Protein AF-A0A3C0HR29-F1 (afdb_monomer)

Secondary structure (DSSP, 8-state):
-EEEEETGGGGSHHHHTTHHHHHHTT-TT-EEEEE--SEETTEESSTTS-HHHHHHHHHHHTT---------GGGHHHHHH-TT-TTGGG-

Structure (mmCIF, N/CA/C/O backbone):
data_AF-A0A3C0HR29-F1
#
_entry.id   AF-A0A3C0HR29-F1
#
loop_
_atom_site.group_PDB
_atom_site.id
_atom_site.type_symbol
_atom_site.label_atom_id
_atom_site.label_alt_id
_atom_site.label_comp_id
_atom_site.label_asym_id
_atom_site.label_entity_id
_atom_site.label_seq_id
_atom_site.pdbx_PDB_ins_code
_atom_site.Cartn_x
_atom_site.Cartn_y
_atom_site.Cartn_z
_atom_site.occupancy
_atom_site.B_iso_or_equiv
_atom_site.auth_seq_id
_atom_site.auth_comp_id
_atom_site.auth_asym_id
_atom_site.auth_atom_id
_atom_site.pdbx_PDB_model_num
ATOM 1 N N . ILE A 1 1 ? -0.612 -15.956 -11.236 1.00 97.12 1 ILE A N 1
ATOM 2 C CA . ILE A 1 1 ? 0.742 -15.702 -10.695 1.00 97.12 1 ILE A CA 1
ATOM 3 C C . ILE A 1 1 ? 0.588 -14.749 -9.524 1.00 97.12 1 ILE A C 1
ATOM 5 O O . ILE A 1 1 ? -0.199 -13.814 -9.632 1.00 97.12 1 ILE A O 1
ATOM 9 N N . TRP A 1 2 ? 1.271 -15.027 -8.417 1.00 97.88 2 TRP A N 1
ATOM 10 C CA . TRP A 1 2 ? 1.219 -14.225 -7.196 1.00 97.88 2 TRP A CA 1
ATOM 11 C C . TRP A 1 2 ? 2.634 -13.803 -6.816 1.00 97.88 2 TRP A C 1
ATOM 13 O O . TRP A 1 2 ? 3.519 -14.655 -6.780 1.00 97.88 2 TRP A O 1
ATOM 23 N N . SER A 1 3 ? 2.822 -12.513 -6.548 1.00 97.75 3 SER A N 1
ATOM 24 C CA . SER A 1 3 ? 4.052 -11.956 -5.985 1.00 97.75 3 SER A CA 1
ATOM 25 C C . SER A 1 3 ? 3.738 -11.375 -4.614 1.00 97.75 3 SER A C 1
ATOM 27 O O . SER A 1 3 ? 2.810 -10.574 -4.491 1.00 97.75 3 SER A O 1
ATOM 29 N N . PHE A 1 4 ? 4.477 -11.799 -3.593 1.00 98.25 4 PHE A N 1
ATOM 30 C CA . PHE A 1 4 ? 4.334 -11.320 -2.220 1.00 98.25 4 PHE A CA 1
ATOM 31 C C . PHE A 1 4 ? 5.561 -10.487 -1.881 1.00 98.25 4 PHE A C 1
ATOM 33 O O . PHE A 1 4 ? 6.669 -11.006 -1.975 1.00 98.25 4 PHE A O 1
ATOM 40 N N . LEU A 1 5 ? 5.353 -9.224 -1.518 1.00 98.06 5 LEU A N 1
ATOM 41 C CA . LEU A 1 5 ? 6.428 -8.256 -1.306 1.00 98.06 5 LEU A CA 1
ATOM 42 C C . LEU A 1 5 ? 6.234 -7.493 0.004 1.00 98.06 5 LEU A C 1
ATOM 44 O O . LEU A 1 5 ? 5.113 -7.383 0.514 1.00 98.06 5 LEU A O 1
ATOM 48 N N . GLY A 1 6 ? 7.318 -6.926 0.524 1.00 98.19 6 GLY A N 1
ATOM 49 C CA . GLY A 1 6 ? 7.256 -5.875 1.544 1.00 98.19 6 GLY A CA 1
ATOM 50 C C . GLY A 1 6 ? 7.119 -4.484 0.918 1.00 98.19 6 GLY A C 1
ATOM 51 O O . GLY A 1 6 ? 7.580 -4.246 -0.196 1.00 98.19 6 GLY A O 1
ATOM 52 N N . ASP A 1 7 ? 6.538 -3.527 1.638 1.00 97.81 7 ASP A N 1
ATOM 53 C CA . ASP A 1 7 ? 6.562 -2.117 1.224 1.00 97.81 7 ASP A CA 1
ATOM 54 C C . ASP A 1 7 ? 7.988 -1.538 1.197 1.00 97.81 7 ASP A C 1
ATOM 56 O O . ASP A 1 7 ? 8.310 -0.763 0.301 1.00 97.81 7 ASP A O 1
ATOM 60 N N . GLY A 1 8 ? 8.870 -1.969 2.103 1.00 97.12 8 GLY A N 1
ATOM 61 C CA . GLY A 1 8 ? 10.295 -1.617 2.067 1.00 97.12 8 GLY A CA 1
ATOM 62 C C . GLY A 1 8 ? 11.060 -2.172 0.855 1.00 97.12 8 GLY A C 1
ATOM 63 O O . GLY A 1 8 ? 12.002 -1.538 0.396 1.00 97.12 8 GLY A O 1
ATOM 64 N N . GLU A 1 9 ? 10.645 -3.317 0.302 1.00 96.56 9 GLU A N 1
ATOM 65 C CA . GLU A 1 9 ? 11.232 -3.912 -0.917 1.00 96.56 9 GLU A CA 1
ATOM 66 C C . GLU A 1 9 ? 10.861 -3.117 -2.182 1.00 96.56 9 GLU A C 1
ATOM 68 O O . GLU A 1 9 ? 11.542 -3.186 -3.204 1.00 96.56 9 GLU A O 1
ATOM 73 N N . CYS A 1 10 ? 9.798 -2.308 -2.115 1.00 96.25 10 CYS A N 1
ATOM 74 C CA . CYS A 1 10 ? 9.364 -1.461 -3.225 1.00 96.25 10 CYS A CA 1
ATOM 75 C C . CYS A 1 10 ? 10.278 -0.246 -3.467 1.00 96.25 10 CYS A C 1
ATOM 77 O O . CYS A 1 10 ? 10.079 0.449 -4.461 1.00 96.25 10 CYS A O 1
ATOM 79 N N . ASP A 1 11 ? 11.270 0.000 -2.603 1.00 93.69 11 ASP A N 1
ATOM 80 C CA . ASP A 1 11 ? 12.325 0.993 -2.849 1.00 93.69 11 ASP A CA 1
ATOM 81 C C . ASP A 1 11 ? 13.373 0.496 -3.869 1.00 93.69 11 ASP A C 1
ATOM 83 O O . ASP A 1 11 ? 14.095 1.315 -4.442 1.00 93.69 11 ASP A O 1
ATOM 87 N N . GLU A 1 12 ? 13.453 -0.817 -4.130 1.00 96.06 12 GLU A N 1
ATOM 88 C CA . GLU A 1 12 ? 14.398 -1.375 -5.104 1.00 96.06 12 GLU A CA 1
ATOM 89 C C . GLU A 1 12 ? 13.942 -1.095 -6.552 1.00 96.06 12 GLU A C 1
ATOM 91 O O . GLU A 1 12 ? 12.770 -1.324 -6.893 1.00 96.06 12 GLU A O 1
ATOM 96 N N . PRO A 1 13 ? 14.840 -0.631 -7.447 1.00 94.69 13 PRO A N 1
ATOM 97 C CA . PRO A 1 13 ? 14.501 -0.318 -8.837 1.00 94.69 13 PRO A CA 1
ATOM 98 C C . PRO A 1 13 ? 13.851 -1.481 -9.596 1.00 94.69 13 PRO A C 1
ATOM 100 O O . PRO A 1 13 ? 12.971 -1.269 -10.435 1.00 94.69 13 PRO A O 1
ATOM 103 N N . GLU A 1 14 ? 14.270 -2.709 -9.308 1.00 96.88 14 GLU A N 1
ATOM 104 C CA . GLU A 1 14 ? 13.786 -3.935 -9.937 1.00 96.88 14 GLU A CA 1
ATOM 105 C C . GLU A 1 14 ? 12.322 -4.213 -9.595 1.00 96.88 14 GLU A C 1
ATOM 107 O O . GLU A 1 14 ? 11.590 -4.745 -10.433 1.00 96.88 14 GLU A O 1
ATOM 112 N N . THR A 1 15 ? 11.878 -3.816 -8.400 1.00 95.69 15 THR A N 1
ATOM 113 C CA . THR A 1 15 ? 10.511 -4.050 -7.936 1.00 95.69 15 THR A CA 1
ATOM 114 C C . THR A 1 15 ? 9.518 -3.253 -8.777 1.00 95.69 15 THR A C 1
ATOM 116 O O . THR A 1 15 ? 8.555 -3.802 -9.306 1.00 95.69 15 THR A O 1
ATOM 119 N N . LEU A 1 16 ? 9.747 -1.955 -8.976 1.00 95.69 16 LEU A N 1
ATOM 120 C CA . LEU A 1 16 ? 8.774 -1.098 -9.666 1.00 95.69 16 LEU A CA 1
ATOM 121 C C . LEU A 1 16 ? 9.108 -0.853 -11.145 1.00 95.69 16 LEU A C 1
ATOM 123 O O . LEU A 1 16 ? 8.230 -0.462 -11.914 1.00 95.69 16 LEU A O 1
ATOM 127 N N . GLY A 1 17 ? 10.338 -1.121 -11.590 1.00 93.38 17 GLY A N 1
ATOM 128 C CA . GLY A 1 17 ? 10.832 -0.719 -12.912 1.00 93.38 17 GLY A CA 1
ATOM 129 C C . GLY A 1 17 ? 10.058 -1.285 -14.110 1.00 93.38 17 GLY A C 1
ATOM 130 O O . GLY A 1 17 ? 10.028 -0.665 -15.174 1.00 93.38 17 GLY A O 1
ATOM 131 N N . ALA A 1 18 ? 9.393 -2.433 -13.953 1.00 94.88 18 ALA A N 1
ATOM 132 C CA . ALA A 1 18 ? 8.684 -3.113 -15.040 1.00 94.88 18 ALA A CA 1
ATOM 133 C C . ALA A 1 18 ? 7.150 -3.117 -14.907 1.00 94.88 18 ALA A C 1
ATOM 135 O O . ALA A 1 18 ? 6.470 -3.645 -15.790 1.00 94.88 18 ALA A O 1
ATOM 136 N N . ILE A 1 19 ? 6.564 -2.514 -13.866 1.00 96.88 19 ILE A N 1
ATOM 137 C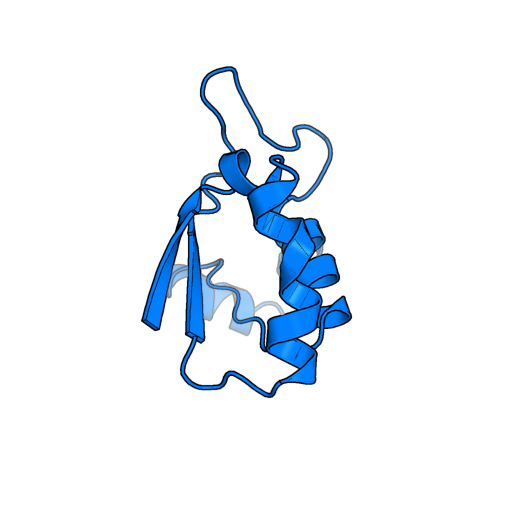 CA . ILE A 1 19 ? 5.116 -2.636 -13.603 1.00 96.88 19 ILE A CA 1
ATOM 138 C C . ILE A 1 19 ? 4.257 -2.065 -14.743 1.00 96.88 19 ILE A C 1
ATOM 140 O O . ILE A 1 19 ? 3.189 -2.595 -15.042 1.00 96.88 19 ILE A O 1
ATOM 144 N N . ALA A 1 20 ? 4.739 -1.043 -15.456 1.00 96.69 20 ALA A N 1
ATOM 145 C CA . ALA A 1 20 ? 4.022 -0.471 -16.594 1.00 96.69 20 ALA A CA 1
ATOM 146 C C . ALA A 1 20 ? 3.904 -1.450 -17.777 1.00 96.69 20 ALA A C 1
ATOM 148 O O . ALA A 1 20 ? 2.992 -1.323 -18.590 1.00 96.69 20 ALA A O 1
ATOM 149 N N . LEU A 1 21 ? 4.804 -2.436 -17.899 1.00 97.12 21 LEU A N 1
ATOM 150 C CA . LEU A 1 21 ? 4.685 -3.481 -18.919 1.00 97.12 21 LEU A CA 1
ATOM 151 C C . LEU A 1 21 ? 3.475 -4.378 -18.650 1.00 97.12 21 LEU A C 1
ATOM 153 O O . LEU A 1 21 ? 2.757 -4.711 -19.590 1.00 97.12 21 LEU A O 1
ATOM 157 N N . ALA A 1 22 ? 3.235 -4.734 -17.386 1.00 96.00 22 ALA A N 1
ATOM 158 C CA . ALA A 1 22 ? 2.094 -5.555 -17.000 1.00 96.00 22 ALA A CA 1
ATOM 159 C C . ALA A 1 22 ? 0.762 -4.848 -17.282 1.00 96.00 22 ALA A C 1
ATOM 161 O O . ALA A 1 22 ? -0.131 -5.471 -17.850 1.00 96.00 22 ALA A O 1
ATOM 162 N N . GLY A 1 23 ? 0.669 -3.548 -16.972 1.00 95.06 23 GLY A N 1
ATOM 163 C CA . GLY A 1 23 ? -0.509 -2.737 -17.296 1.00 95.06 23 GLY A CA 1
ATOM 164 C C . GLY A 1 23 ? -0.739 -2.594 -18.803 1.00 95.06 23 GLY A C 1
ATOM 165 O O . GLY A 1 23 ? -1.855 -2.759 -19.270 1.00 95.06 23 GLY A O 1
ATOM 166 N N . ARG A 1 24 ? 0.317 -2.374 -19.603 1.00 96.56 24 ARG A N 1
ATOM 167 C CA . ARG A 1 24 ? 0.190 -2.308 -21.076 1.00 96.56 24 ARG A CA 1
ATOM 168 C C . ARG A 1 24 ? -0.145 -3.643 -21.738 1.00 96.56 24 ARG A C 1
ATOM 170 O O . ARG A 1 24 ? -0.659 -3.644 -22.850 1.00 96.56 24 ARG A O 1
ATOM 177 N N . SER A 1 25 ? 0.225 -4.753 -21.106 1.00 96.50 25 SER A N 1
ATOM 178 C CA . SER A 1 25 ? 0.030 -6.099 -21.657 1.00 96.50 25 SER A CA 1
ATOM 179 C C . SER A 1 25 ? -1.224 -6.782 -21.103 1.00 96.50 25 SER A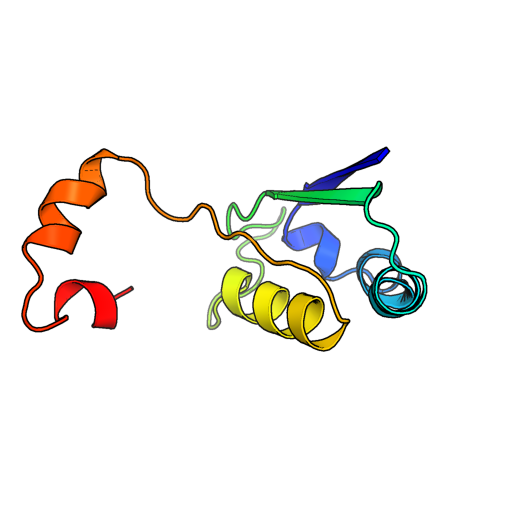 C 1
ATOM 181 O O . SER A 1 25 ? -1.392 -7.975 -21.342 1.00 96.50 25 SER A O 1
ATOM 183 N N . ASP A 1 26 ? -2.056 -6.061 -20.337 1.00 94.44 26 ASP A N 1
ATOM 184 C CA . ASP A 1 26 ? -3.265 -6.569 -19.678 1.00 94.44 26 ASP A CA 1
ATOM 185 C C . ASP A 1 26 ? -3.043 -7.921 -18.981 1.00 94.44 26 ASP A C 1
ATOM 187 O O . ASP A 1 26 ? -3.783 -8.890 -19.175 1.00 94.44 26 ASP A O 1
ATOM 191 N N . LEU A 1 27 ? -1.996 -8.011 -18.152 1.00 96.56 27 LEU A N 1
ATOM 192 C CA . LEU A 1 27 ? -1.670 -9.237 -17.415 1.00 96.56 27 LEU A CA 1
ATOM 193 C C . LEU A 1 27 ? 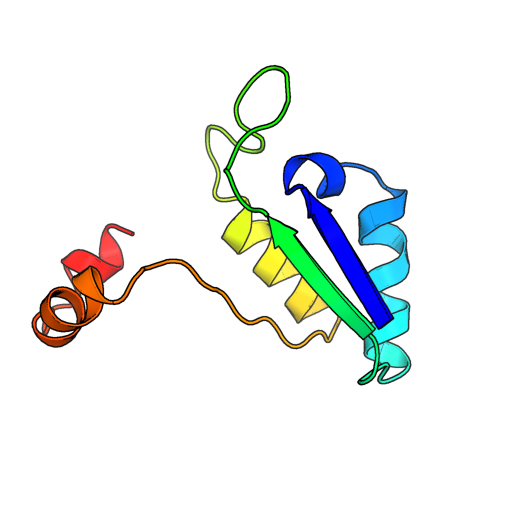-2.654 -9.489 -16.259 1.00 96.56 27 LEU A C 1
ATOM 195 O O . LEU A 1 27 ? -2.282 -9.473 -15.088 1.00 96.56 27 LEU A O 1
ATOM 199 N N . GLY A 1 28 ? -3.916 -9.789 -16.575 1.00 93.56 28 GLY A N 1
ATOM 200 C CA . GLY A 1 28 ? -4.979 -10.064 -15.598 1.00 93.56 28 GLY A CA 1
ATOM 201 C C . GLY A 1 28 ? -4.776 -11.342 -14.773 1.00 93.56 28 GLY A C 1
ATOM 202 O O . GLY A 1 28 ? -5.539 -11.626 -13.855 1.00 93.56 28 GLY A O 1
ATOM 203 N N . ASN A 1 29 ? -3.746 -12.128 -15.084 1.00 97.19 29 ASN A N 1
ATOM 204 C CA . ASN A 1 29 ? -3.344 -13.308 -14.328 1.00 97.19 29 ASN A CA 1
ATOM 205 C C . ASN A 1 29 ? -2.213 -13.029 -13.316 1.00 97.19 29 ASN A C 1
ATOM 207 O O . ASN A 1 29 ? -1.783 -13.971 -12.641 1.00 97.19 29 ASN A O 1
ATOM 211 N N . LEU A 1 30 ? -1.715 -11.792 -13.204 1.00 98.00 30 LEU A N 1
ATOM 212 C CA . LEU A 1 30 ? -0.667 -11.384 -12.266 1.00 98.00 30 LEU A CA 1
ATOM 213 C C . LEU A 1 30 ? -1.260 -10.599 -11.087 1.00 98.00 30 LEU A C 1
ATOM 215 O O . LEU A 1 30 ? -1.901 -9.573 -11.274 1.00 98.00 30 LEU A O 1
ATOM 219 N N . ASN A 1 31 ? -1.003 -11.070 -9.866 1.00 97.94 31 ASN A N 1
ATOM 220 C CA . ASN A 1 31 ? -1.475 -10.451 -8.628 1.00 97.94 31 ASN A CA 1
ATOM 221 C C . ASN A 1 31 ? -0.285 -10.091 -7.744 1.00 97.94 31 ASN A C 1
ATOM 223 O O . ASN A 1 31 ? 0.592 -10.927 -7.514 1.00 97.94 31 ASN A O 1
ATOM 227 N N . TRP A 1 32 ? -0.266 -8.859 -7.248 1.00 98.38 32 TRP A N 1
ATOM 228 C CA . TRP A 1 32 ? 0.741 -8.373 -6.311 1.00 98.38 32 TRP A CA 1
ATOM 229 C C . TRP A 1 32 ? 0.103 -8.161 -4.946 1.00 98.38 32 TRP A C 1
ATOM 231 O O . TRP A 1 32 ? -0.940 -7.518 -4.834 1.00 98.38 32 TRP A O 1
ATOM 241 N N . VAL A 1 33 ? 0.732 -8.717 -3.916 1.00 98.62 33 VAL A N 1
ATOM 242 C CA . VAL A 1 33 ? 0.331 -8.572 -2.519 1.00 98.62 33 VAL A CA 1
ATOM 243 C C . VAL A 1 33 ? 1.487 -7.912 -1.791 1.00 98.62 33 VAL A C 1
ATOM 245 O O . VAL A 1 33 ? 2.501 -8.548 -1.519 1.00 98.62 33 VAL A O 1
ATOM 248 N N . ILE A 1 34 ? 1.335 -6.622 -1.506 1.00 98.56 34 ILE A N 1
ATOM 249 C CA . ILE A 1 34 ? 2.351 -5.831 -0.815 1.00 98.56 34 ILE A CA 1
ATOM 250 C C . ILE A 1 34 ? 1.928 -5.695 0.645 1.00 98.56 34 ILE A C 1
ATOM 252 O O . ILE A 1 34 ? 0.865 -5.149 0.946 1.00 98.56 34 ILE A O 1
ATOM 256 N N . ASN A 1 35 ? 2.748 -6.215 1.554 1.00 98.56 35 ASN A N 1
ATOM 257 C CA . ASN A 1 35 ? 2.550 -6.044 2.983 1.00 98.56 35 ASN A CA 1
ATOM 258 C C . ASN A 1 35 ? 3.039 -4.656 3.408 1.00 98.56 35 ASN A C 1
ATOM 260 O O . ASN A 1 35 ? 4.231 -4.447 3.627 1.00 98.56 35 ASN A O 1
ATOM 264 N N . CYS A 1 36 ? 2.100 -3.724 3.545 1.00 98.44 36 CYS A N 1
ATOM 265 C CA . CYS A 1 36 ? 2.366 -2.369 4.010 1.00 98.44 36 CYS A CA 1
ATOM 266 C C . CYS A 1 36 ? 2.337 -2.290 5.542 1.00 98.44 36 CYS A C 1
ATOM 268 O O . CYS A 1 36 ? 1.429 -1.691 6.122 1.00 98.44 36 CYS A O 1
ATOM 270 N N . ASN A 1 37 ? 3.325 -2.897 6.203 1.00 98.06 37 ASN A N 1
ATOM 271 C CA . ASN A 1 37 ? 3.499 -2.768 7.655 1.00 98.06 37 ASN A CA 1
ATOM 272 C C . ASN A 1 37 ? 4.165 -1.434 8.064 1.00 98.06 37 ASN A C 1
ATOM 274 O O . ASN A 1 37 ? 4.341 -1.177 9.257 1.00 98.06 37 ASN A O 1
ATOM 278 N N . LEU A 1 38 ? 4.478 -0.578 7.082 1.00 98.25 38 LEU A N 1
ATOM 279 C CA . LEU A 1 38 ? 5.030 0.769 7.207 1.00 98.25 38 LEU A CA 1
ATOM 280 C C . LEU A 1 38 ? 6.499 0.809 7.648 1.00 98.25 38 LEU A C 1
ATOM 282 O O . LEU A 1 38 ? 7.014 1.891 7.954 1.00 98.25 38 LEU A O 1
ATOM 286 N N . GLN A 1 39 ? 7.191 -0.332 7.677 1.00 97.50 39 GLN A N 1
ATOM 287 C CA . GLN A 1 39 ? 8.544 -0.462 8.209 1.00 97.50 39 GLN A CA 1
ATOM 288 C C . GLN A 1 39 ? 9.471 -1.284 7.306 1.00 97.50 39 GLN A C 1
ATOM 290 O O . GLN A 1 39 ? 9.088 -2.238 6.642 1.00 97.50 39 GLN A O 1
ATOM 295 N N . ARG A 1 40 ? 10.752 -0.935 7.367 1.00 95.88 40 ARG A N 1
ATOM 296 C CA . ARG A 1 40 ? 11.900 -1.727 6.923 1.00 95.88 40 ARG A CA 1
ATOM 297 C C . ARG A 1 40 ? 12.777 -2.053 8.135 1.00 95.88 40 ARG A C 1
ATOM 299 O O . ARG A 1 40 ? 12.484 -1.618 9.247 1.00 95.88 40 ARG A O 1
ATOM 306 N N . LEU A 1 41 ? 13.866 -2.790 7.916 1.00 95.06 41 LEU A N 1
ATOM 307 C CA . LEU A 1 41 ? 14.738 -3.275 8.996 1.00 95.06 41 LEU A CA 1
ATOM 308 C C . LEU A 1 41 ? 15.202 -2.164 9.952 1.00 95.06 41 LEU A C 1
ATOM 310 O O . LEU A 1 41 ? 15.148 -2.347 11.164 1.00 95.06 41 LEU A O 1
ATOM 314 N N . ASP A 1 42 ? 15.567 -0.999 9.412 1.00 94.94 42 ASP A N 1
ATOM 315 C CA . ASP A 1 42 ? 16.134 0.109 10.192 1.00 94.94 42 ASP A CA 1
ATOM 316 C C . ASP A 1 42 ? 15.143 1.260 10.463 1.00 94.94 42 ASP A C 1
ATOM 318 O O . ASP A 1 42 ? 15.554 2.378 10.776 1.00 94.94 42 ASP A O 1
ATOM 322 N N . GLY A 1 43 ? 13.830 1.032 10.323 1.00 96.12 43 GLY A N 1
ATOM 323 C CA . GLY A 1 43 ? 12.802 2.025 10.669 1.00 96.12 43 GLY A CA 1
ATOM 324 C C . GLY A 1 43 ? 11.699 2.194 9.619 1.00 96.12 43 GLY A C 1
ATOM 325 O O . GLY A 1 43 ? 11.491 1.308 8.799 1.00 96.12 43 GLY A O 1
ATOM 326 N N . PRO A 1 44 ? 10.949 3.309 9.624 1.00 97.38 44 PRO A N 1
ATOM 327 C CA . PRO A 1 44 ? 9.819 3.486 8.715 1.00 97.38 44 PRO A CA 1
ATOM 328 C C . PRO A 1 44 ? 10.260 3.638 7.253 1.00 97.38 44 PRO A C 1
ATOM 330 O O . PRO A 1 44 ? 11.261 4.299 6.969 1.00 97.38 44 PRO A O 1
ATOM 333 N N . VAL A 1 45 ? 9.473 3.096 6.315 1.00 97.00 45 VAL A N 1
ATOM 334 C CA . VAL A 1 45 ? 9.731 3.242 4.863 1.00 97.00 45 VAL A CA 1
ATOM 335 C C . VAL A 1 45 ? 9.581 4.704 4.429 1.00 97.00 45 VAL A C 1
ATOM 337 O O . VAL A 1 45 ? 10.418 5.249 3.709 1.00 97.00 45 VAL A O 1
ATOM 340 N N . ARG A 1 46 ? 8.529 5.371 4.921 1.00 96.38 46 ARG A N 1
ATOM 341 C CA . ARG A 1 46 ? 8.267 6.806 4.727 1.00 96.38 46 ARG A CA 1
ATOM 342 C C . ARG A 1 46 ? 7.819 7.441 6.043 1.00 96.38 46 ARG A C 1
ATOM 344 O O . ARG A 1 46 ? 6.629 7.580 6.285 1.00 96.38 46 ARG A O 1
ATOM 351 N N . GLY A 1 47 ? 8.760 7.860 6.892 1.00 91.12 47 GLY A N 1
ATOM 352 C CA . GLY A 1 47 ? 8.434 8.427 8.214 1.00 91.12 47 GLY A CA 1
ATOM 353 C C . GLY A 1 47 ? 7.583 9.708 8.185 1.00 91.12 47 GLY A C 1
ATOM 354 O O . GLY A 1 47 ? 6.768 9.917 9.075 1.00 91.12 47 GLY A O 1
ATOM 355 N N . ASN A 1 48 ? 7.732 10.532 7.141 1.00 94.69 48 ASN A N 1
ATOM 356 C CA . ASN A 1 48 ? 6.989 11.790 6.956 1.00 94.69 48 ASN A CA 1
ATOM 357 C C . ASN A 1 48 ? 5.980 11.729 5.795 1.00 94.69 48 ASN A C 1
ATOM 359 O O . ASN A 1 48 ? 5.488 12.762 5.346 1.00 94.69 48 ASN A O 1
ATOM 363 N N . GLY A 1 49 ? 5.723 10.537 5.257 1.00 95.56 49 GLY A N 1
ATOM 364 C CA . GLY A 1 49 ? 4.870 10.334 4.090 1.00 95.56 49 GLY A CA 1
ATOM 365 C C . GLY A 1 49 ? 3.861 9.220 4.325 1.00 95.56 49 GLY A C 1
ATOM 366 O O . GLY A 1 49 ? 3.724 8.708 5.433 1.00 95.56 49 GLY A O 1
ATOM 367 N N . LYS A 1 50 ? 3.151 8.832 3.265 1.00 96.69 50 LYS A N 1
ATOM 368 C CA . LYS A 1 50 ? 2.226 7.700 3.314 1.00 96.69 50 LYS A CA 1
ATOM 369 C C . LYS A 1 50 ? 2.542 6.721 2.178 1.00 96.69 50 LYS A C 1
ATOM 371 O O . LYS A 1 50 ? 2.117 6.925 1.043 1.00 96.69 50 LYS A O 1
ATOM 376 N N . ILE A 1 51 ? 3.303 5.667 2.488 1.00 97.75 51 ILE A N 1
ATOM 377 C CA . ILE A 1 51 ? 3.794 4.697 1.490 1.00 97.75 51 ILE A CA 1
ATOM 378 C C . ILE A 1 51 ? 2.655 3.990 0.739 1.00 97.75 51 ILE A C 1
ATOM 380 O O . ILE A 1 51 ? 2.756 3.774 -0.462 1.00 97.75 51 ILE A O 1
ATOM 384 N N . ILE A 1 52 ? 1.524 3.715 1.399 1.00 98.38 52 ILE A N 1
ATOM 385 C CA . ILE A 1 52 ? 0.354 3.092 0.754 1.00 98.38 52 ILE A CA 1
ATOM 386 C C . ILE A 1 52 ? -0.187 3.977 -0.384 1.00 98.38 52 ILE A C 1
ATOM 388 O O . ILE A 1 52 ? -0.564 3.472 -1.437 1.00 98.38 52 ILE A O 1
ATOM 392 N N . GLN A 1 53 ? -0.214 5.296 -0.189 1.00 97.81 53 GLN A N 1
ATOM 393 C CA . GLN A 1 53 ? -0.702 6.279 -1.157 1.00 97.81 53 GLN A CA 1
ATOM 394 C C . GLN A 1 53 ? 0.313 6.497 -2.281 1.00 97.81 53 GLN A C 1
ATOM 396 O O . GLN A 1 53 ? -0.083 6.645 -3.435 1.00 97.81 53 GLN A O 1
ATOM 401 N N . GLU A 1 54 ? 1.607 6.488 -1.953 1.00 98.00 54 GLU A N 1
ATOM 402 C CA . GLU A 1 54 ? 2.689 6.517 -2.942 1.00 98.00 54 GLU A CA 1
ATOM 403 C C . GLU A 1 54 ? 2.584 5.311 -3.885 1.00 98.00 54 GLU A C 1
ATOM 405 O O . GLU A 1 54 ? 2.489 5.485 -5.101 1.00 98.00 54 GLU A O 1
ATOM 410 N N . LEU A 1 55 ? 2.481 4.099 -3.327 1.00 98.31 55 LEU A N 1
ATOM 411 C CA . LEU A 1 55 ? 2.301 2.871 -4.098 1.00 98.31 55 LEU A CA 1
ATOM 412 C C . LEU A 1 55 ? 0.995 2.893 -4.898 1.00 98.31 55 LEU A C 1
ATOM 414 O O . LEU A 1 55 ? 1.012 2.595 -6.088 1.00 98.31 55 LEU A O 1
ATOM 418 N N . GLU A 1 56 ? -0.131 3.300 -4.307 1.00 98.56 56 GLU A N 1
ATOM 419 C CA . GLU A 1 56 ? -1.387 3.439 -5.054 1.00 98.56 56 GLU A CA 1
ATOM 420 C C . GLU A 1 56 ? -1.221 4.346 -6.280 1.00 98.56 56 GLU A C 1
ATOM 422 O O . GLU A 1 56 ? -1.659 3.976 -7.371 1.00 98.56 56 GLU A O 1
ATOM 427 N N . GLY A 1 57 ? -0.584 5.509 -6.117 1.00 98.12 57 GLY A N 1
ATOM 428 C CA . GLY A 1 57 ? -0.341 6.447 -7.210 1.00 98.12 57 GLY A CA 1
ATOM 429 C C . GLY A 1 57 ? 0.515 5.835 -8.317 1.00 98.12 57 GLY A C 1
ATOM 430 O O . GLY A 1 57 ? 0.151 5.914 -9.491 1.00 98.12 57 GLY A O 1
ATOM 431 N N . VAL A 1 58 ? 1.610 5.171 -7.940 1.00 97.75 58 VAL A N 1
ATOM 432 C CA . VAL A 1 58 ? 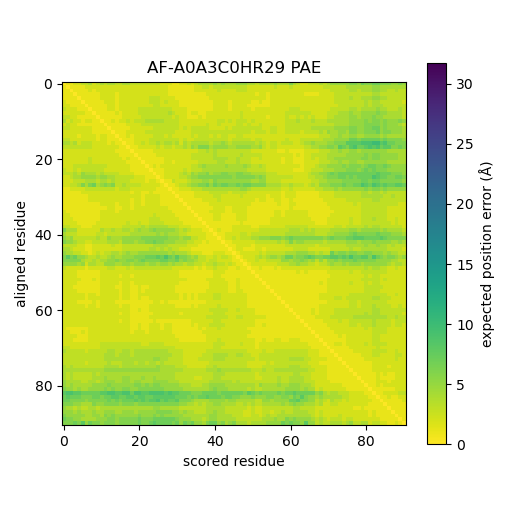2.528 4.504 -8.873 1.00 97.75 58 VAL A CA 1
ATOM 433 C C . VAL A 1 58 ? 1.829 3.374 -9.639 1.00 97.75 58 VAL A C 1
ATOM 435 O O . VAL A 1 58 ? 1.876 3.345 -10.869 1.00 97.75 58 VAL A O 1
ATOM 438 N N . PHE A 1 59 ? 1.119 2.478 -8.948 1.00 98.31 59 PHE A N 1
ATOM 439 C CA . PHE A 1 59 ? 0.441 1.341 -9.576 1.00 98.31 59 PHE A CA 1
ATOM 440 C C . PHE A 1 59 ? -0.739 1.777 -10.453 1.00 98.31 59 PHE A C 1
ATOM 442 O O . PHE A 1 59 ? -0.846 1.327 -11.596 1.00 98.31 59 PHE A O 1
ATOM 449 N N . ARG A 1 60 ? -1.595 2.695 -9.979 1.00 98.19 60 ARG A N 1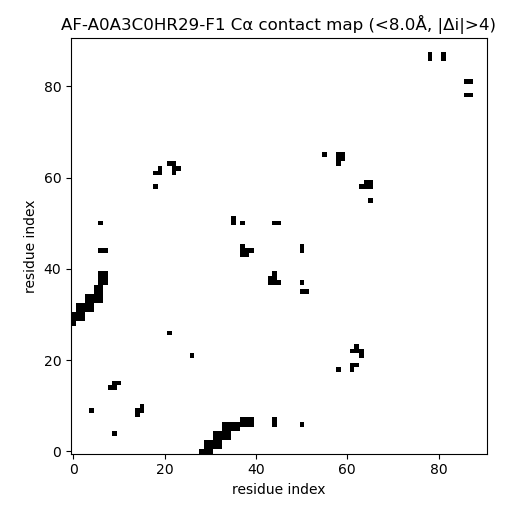
ATOM 450 C CA . ARG A 1 60 ? -2.687 3.240 -10.807 1.00 98.19 60 ARG A CA 1
ATOM 451 C C . ARG A 1 60 ? -2.140 3.964 -12.034 1.00 98.19 60 ARG A C 1
ATOM 453 O O . ARG A 1 60 ? -2.647 3.752 -13.132 1.00 98.19 60 ARG A O 1
ATOM 460 N N . GLY A 1 61 ? -1.088 4.770 -11.866 1.00 97.81 61 GLY A N 1
ATOM 461 C CA . GLY A 1 61 ? -0.406 5.446 -12.973 1.00 97.81 61 GLY A CA 1
ATOM 462 C C . GLY A 1 61 ? 0.183 4.475 -14.000 1.00 97.81 61 GLY A C 1
ATOM 463 O O . GLY A 1 61 ? 0.226 4.783 -15.188 1.00 97.81 61 GLY A O 1
ATOM 464 N N . ALA A 1 62 ? 0.569 3.276 -13.564 1.00 97.69 62 ALA A N 1
ATOM 465 C CA . ALA A 1 62 ? 1.052 2.197 -14.418 1.00 97.69 62 ALA A CA 1
ATOM 466 C C . ALA A 1 62 ? -0.058 1.320 -15.038 1.00 97.69 62 ALA A C 1
ATOM 468 O O . ALA A 1 62 ? 0.263 0.335 -15.702 1.00 97.69 62 ALA A O 1
ATOM 469 N N . GLY A 1 63 ? -1.339 1.650 -14.838 1.00 97.44 63 GLY A N 1
ATOM 470 C CA . GLY A 1 63 ? -2.473 0.916 -15.412 1.00 97.44 63 GLY A CA 1
ATOM 471 C C . GLY A 1 63 ? -2.935 -0.297 -14.601 1.00 97.44 63 GLY A C 1
ATOM 472 O O . GLY A 1 63 ? -3.648 -1.144 -15.129 1.00 97.44 63 GLY A O 1
ATOM 473 N N . TRP A 1 64 ? -2.544 -0.409 -13.329 1.00 98.25 64 TRP A N 1
ATOM 474 C CA . TRP A 1 64 ? -2.978 -1.511 -12.472 1.00 98.25 64 TRP A CA 1
ATOM 475 C C . TRP A 1 64 ? -4.309 -1.227 -11.781 1.00 98.25 64 TRP A C 1
ATOM 477 O O . TRP A 1 64 ? -4.621 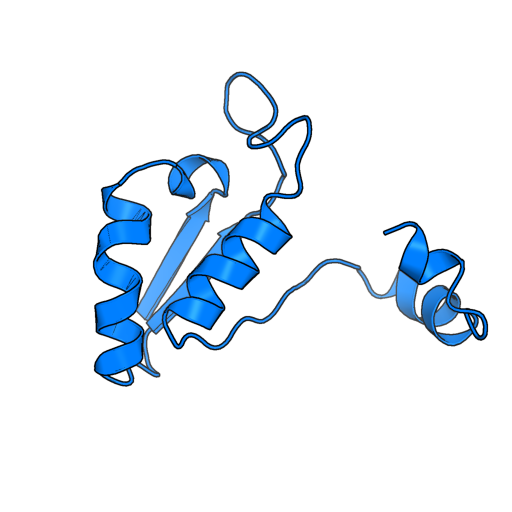-0.095 -11.400 1.00 98.25 64 TRP A O 1
ATOM 487 N N . ASN A 1 65 ? -5.051 -2.302 -11.513 1.00 97.81 65 ASN A N 1
ATOM 488 C CA . ASN A 1 65 ? -6.115 -2.275 -10.521 1.00 97.81 65 ASN A CA 1
ATOM 489 C C . ASN A 1 65 ? -5.509 -2.307 -9.109 1.00 97.81 65 ASN A C 1
ATOM 491 O O . ASN A 1 65 ? -4.747 -3.216 -8.783 1.00 97.81 65 ASN A O 1
ATOM 495 N N . VAL A 1 66 ? -5.877 -1.339 -8.267 1.00 98.44 66 VAL A N 1
ATOM 496 C CA . VAL A 1 66 ? -5.378 -1.225 -6.890 1.00 98.44 66 VAL A CA 1
ATOM 497 C C . VAL A 1 66 ? -6.521 -1.416 -5.905 1.00 98.44 66 VAL A C 1
ATOM 499 O O . VAL A 1 66 ? -7.482 -0.643 -5.893 1.00 98.44 66 VAL A O 1
ATOM 502 N N . ILE A 1 67 ? -6.376 -2.421 -5.043 1.00 98.50 67 ILE A N 1
ATOM 503 C CA . ILE A 1 67 ? -7.279 -2.705 -3.926 1.00 98.50 67 ILE A CA 1
ATOM 504 C C . ILE A 1 67 ? -6.506 -2.451 -2.634 1.00 98.50 67 ILE A C 1
ATOM 506 O O . ILE A 1 67 ? -5.505 -3.111 -2.366 1.00 98.50 67 ILE A O 1
ATOM 510 N N . LYS A 1 68 ? -6.968 -1.490 -1.830 1.00 98.38 68 LYS A N 1
ATOM 511 C CA . LYS A 1 68 ? -6.369 -1.178 -0.528 1.00 98.38 68 LYS A CA 1
ATOM 512 C C . LYS A 1 68 ? -7.156 -1.860 0.581 1.00 98.38 68 LYS A C 1
ATOM 514 O O . LYS A 1 68 ? -8.353 -1.622 0.718 1.00 98.38 68 LYS A O 1
ATOM 519 N N . VAL A 1 69 ? -6.469 -2.649 1.399 1.00 98.19 69 VAL A N 1
ATOM 520 C CA . VAL A 1 69 ? -7.031 -3.284 2.597 1.00 98.19 69 VAL A CA 1
ATOM 521 C C . VAL A 1 69 ? -6.428 -2.584 3.812 1.00 98.19 69 VAL A C 1
ATOM 523 O O . VAL A 1 69 ? -5.341 -2.936 4.253 1.00 98.19 69 VAL A O 1
ATOM 526 N N . VAL A 1 70 ? -7.087 -1.518 4.277 1.00 97.12 70 VAL A N 1
ATOM 527 C CA . VAL A 1 70 ? -6.529 -0.603 5.297 1.00 97.12 70 VAL A CA 1
ATOM 528 C C . VAL A 1 70 ? -7.126 -0.853 6.679 1.00 97.12 70 VAL A C 1
ATOM 530 O O . VAL A 1 70 ? -6.406 -0.878 7.672 1.00 97.12 70 VAL A O 1
ATOM 533 N N . TRP A 1 71 ? -8.440 -1.056 6.743 1.00 97.69 71 TRP A N 1
ATOM 534 C CA . TRP A 1 71 ? -9.181 -1.165 7.995 1.00 97.69 71 TRP A CA 1
ATOM 535 C C . TRP A 1 71 ? -9.856 -2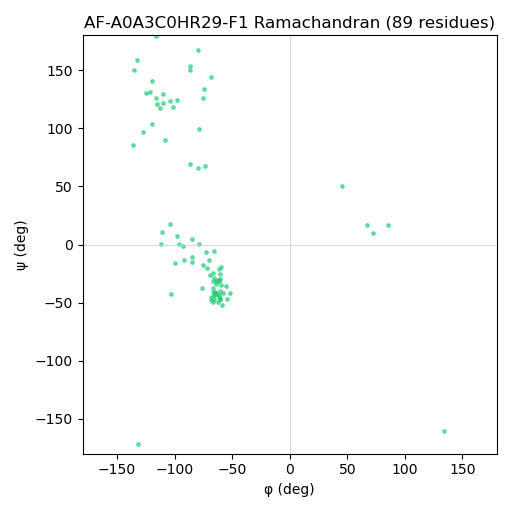.529 8.106 1.00 97.69 71 TRP A C 1
ATOM 537 O O . TRP A 1 71 ? -10.360 -3.064 7.120 1.00 97.69 71 TRP A O 1
ATOM 547 N N . GLY A 1 72 ? -9.857 -3.093 9.314 1.00 97.81 72 GLY A N 1
ATOM 548 C CA . GLY A 1 72 ? -10.669 -4.266 9.639 1.00 97.81 72 GLY A CA 1
ATOM 549 C C . GLY A 1 72 ? -12.127 -3.890 9.914 1.00 97.81 72 GLY A C 1
ATOM 550 O O . GLY A 1 72 ? -12.432 -2.726 10.167 1.00 97.81 72 GLY A O 1
ATOM 551 N N . SER A 1 73 ? -13.012 -4.887 9.963 1.00 98.12 73 SER A N 1
ATOM 552 C CA . SER A 1 73 ? -14.469 -4.691 10.073 1.00 98.12 73 SER A CA 1
ATOM 553 C C . SER A 1 73 ? -14.940 -3.935 11.323 1.00 98.12 73 SER A C 1
ATOM 555 O O . SER A 1 73 ? -16.036 -3.389 11.348 1.00 98.12 73 SER A O 1
ATOM 557 N N . ALA A 1 74 ? -14.115 -3.852 12.372 1.00 97.38 74 ALA A N 1
ATOM 558 C CA . ALA A 1 74 ? -14.408 -3.037 13.554 1.00 97.38 74 ALA A CA 1
ATOM 559 C C . ALA A 1 74 ? -14.543 -1.532 13.236 1.00 97.38 74 ALA A C 1
ATOM 561 O O . ALA A 1 74 ? -15.147 -0.793 14.011 1.00 97.38 74 ALA A O 1
ATOM 562 N N . TRP A 1 75 ? -13.993 -1.074 12.108 1.00 97.81 75 TRP A N 1
ATOM 563 C CA . TRP A 1 75 ? -14.114 0.308 11.648 1.00 97.81 75 TRP A CA 1
ATOM 564 C C . TRP A 1 75 ? -15.394 0.577 10.853 1.00 97.81 75 TRP A C 1
ATOM 566 O O . TRP A 1 75 ? -15.748 1.743 10.691 1.00 97.81 75 TRP A O 1
ATOM 576 N N . ASP A 1 76 ? -16.102 -0.459 10.391 1.00 97.12 76 ASP A N 1
ATOM 577 C CA . ASP A 1 76 ? -17.234 -0.307 9.469 1.00 97.12 76 ASP A CA 1
ATOM 578 C C . ASP A 1 76 ? -18.356 0.539 10.084 1.00 97.12 76 ASP A C 1
ATOM 580 O O . ASP A 1 76 ? -18.832 1.484 9.457 1.00 97.12 76 ASP A O 1
ATOM 584 N N . GLU A 1 77 ? -18.742 0.262 11.335 1.00 97.62 77 GLU A N 1
ATOM 585 C CA . GLU A 1 77 ? -19.791 1.032 12.019 1.00 97.62 77 GLU A CA 1
ATOM 586 C C . GLU A 1 77 ? -19.366 2.491 12.245 1.00 97.62 77 GLU A C 1
ATOM 588 O O . GLU A 1 77 ? -20.164 3.411 12.058 1.00 97.62 77 GLU A O 1
ATOM 593 N N . LEU A 1 78 ? -18.103 2.719 12.621 1.00 96.94 78 LEU A N 1
ATOM 594 C CA . LEU A 1 78 ? -17.579 4.062 12.878 1.00 96.94 78 LEU A CA 1
ATOM 595 C C . LEU A 1 78 ? -17.556 4.904 11.602 1.00 96.94 78 LEU A C 1
ATOM 597 O O . LEU A 1 78 ? -18.026 6.038 11.616 1.00 96.94 78 LEU A O 1
ATOM 601 N N . LEU A 1 79 ? -17.058 4.338 10.500 1.00 97.00 79 LEU A N 1
ATOM 602 C CA . LEU A 1 79 ? -17.029 5.000 9.197 1.00 97.00 79 LEU A CA 1
ATOM 603 C C . LEU A 1 79 ? -18.441 5.220 8.645 1.00 97.00 79 LEU A C 1
ATOM 605 O O . LEU A 1 79 ? -18.710 6.271 8.073 1.00 97.00 79 LEU A O 1
ATOM 609 N N . HIS A 1 80 ? -19.367 4.280 8.856 1.0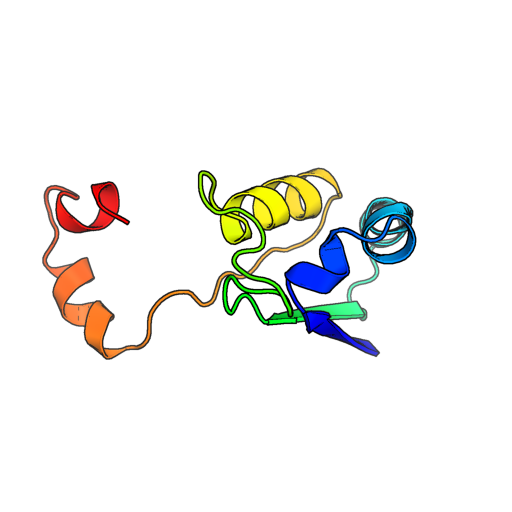0 97.12 80 HIS A N 1
ATOM 610 C CA . HIS A 1 80 ? -20.761 4.448 8.437 1.00 97.12 80 HIS A CA 1
ATOM 611 C C . HIS A 1 80 ? -21.464 5.598 9.174 1.00 97.12 80 HIS A C 1
ATOM 613 O O . HIS A 1 80 ? -22.343 6.255 8.619 1.00 97.12 80 HIS A O 1
ATOM 619 N N . ARG A 1 81 ? -21.072 5.852 10.426 1.00 97.62 81 ARG A N 1
ATOM 620 C CA . ARG A 1 81 ? -21.605 6.939 11.257 1.00 97.62 81 ARG A CA 1
ATOM 621 C C . ARG A 1 81 ? -20.907 8.284 11.028 1.00 97.62 81 ARG A C 1
ATOM 623 O O . ARG A 1 81 ? -21.406 9.294 11.522 1.00 97.62 81 ARG A O 1
ATOM 630 N N . ASP A 1 82 ? -19.792 8.321 10.298 1.00 97.31 82 ASP A N 1
ATOM 631 C CA . ASP A 1 82 ? -19.006 9.531 10.022 1.00 97.31 82 ASP A CA 1
ATOM 632 C C . ASP A 1 82 ? -19.622 10.379 8.895 1.00 97.31 82 ASP A C 1
ATOM 634 O O . ASP A 1 82 ? -19.060 10.533 7.812 1.00 97.31 82 ASP A O 1
ATOM 638 N N . VAL A 1 83 ? -20.809 10.935 9.146 1.00 96.44 83 VAL A N 1
ATOM 639 C CA . VAL A 1 83 ? -21.575 11.717 8.155 1.00 96.44 83 VAL A CA 1
ATOM 640 C C . VAL A 1 83 ? -20.859 12.987 7.687 1.00 96.44 83 VAL A C 1
ATOM 642 O O . VAL A 1 83 ? -21.021 13.390 6.538 1.00 96.44 83 VAL A O 1
ATOM 645 N N . ASP A 1 84 ? -20.040 13.586 8.553 1.00 96.38 84 ASP A N 1
ATOM 646 C CA . ASP A 1 84 ? -19.299 14.820 8.270 1.00 96.38 84 ASP A CA 1
ATOM 647 C C . ASP A 1 84 ? -17.882 14.548 7.721 1.00 96.38 84 ASP A C 1
ATOM 649 O O . ASP A 1 84 ? -17.130 15.482 7.429 1.00 96.38 84 ASP A O 1
ATOM 653 N N . GLY A 1 85 ? -17.485 13.274 7.595 1.00 96.12 85 GLY A N 1
ATOM 654 C CA . GLY A 1 85 ? -16.157 12.872 7.126 1.00 96.12 85 GLY A CA 1
ATOM 655 C C . GLY A 1 85 ? -15.015 13.245 8.078 1.00 96.12 85 GLY A C 1
ATOM 656 O O . GLY A 1 85 ? -13.857 13.302 7.661 1.00 96.12 85 GLY A O 1
ATOM 657 N N . VAL A 1 86 ? -15.303 13.566 9.342 1.00 97.25 86 VAL A N 1
ATOM 658 C CA . VAL A 1 86 ? -14.300 14.018 10.317 1.00 97.25 86 VAL A CA 1
ATOM 659 C C . VAL A 1 86 ? -13.298 12.908 10.599 1.00 97.25 86 VAL A C 1
ATOM 661 O O . VAL A 1 86 ? -12.098 13.177 10.662 1.00 97.25 86 VAL A O 1
ATOM 664 N N . LEU A 1 87 ? -13.776 11.674 10.754 1.00 96.06 87 LEU A N 1
ATOM 665 C CA . LEU A 1 87 ? -12.917 10.517 10.969 1.00 96.06 87 LEU A CA 1
ATOM 666 C C . LEU A 1 87 ? -12.106 10.211 9.708 1.00 96.06 87 LEU A C 1
ATOM 668 O O . LEU A 1 87 ? -10.884 10.077 9.790 1.00 96.06 87 LEU A O 1
ATOM 672 N N . LEU A 1 88 ? -12.760 10.176 8.546 1.00 94.75 88 LEU A N 1
ATOM 673 C CA . LEU A 1 88 ? -12.104 9.916 7.265 1.00 94.75 88 LEU A CA 1
ATOM 674 C C . LEU A 1 88 ? -10.987 10.928 6.967 1.00 94.75 88 LEU A C 1
ATOM 676 O O . LEU A 1 88 ? -9.905 10.543 6.537 1.00 94.75 88 LEU A O 1
ATOM 680 N N . ASN A 1 89 ? -11.210 12.214 7.248 1.00 95.19 89 ASN A N 1
ATOM 681 C CA . ASN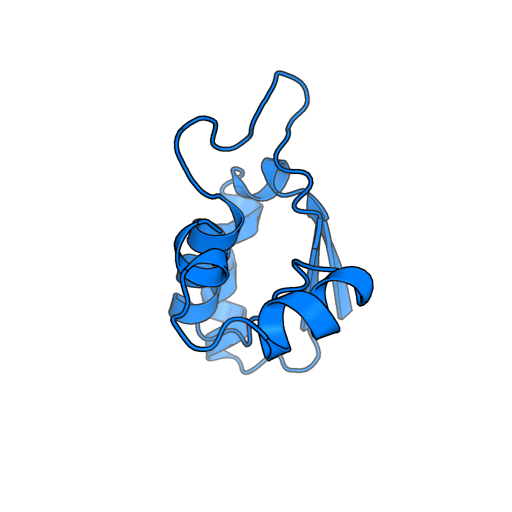 A 1 89 ? -10.230 13.277 7.002 1.00 95.19 89 ASN A CA 1
ATOM 682 C C . ASN A 1 89 ? -9.009 13.227 7.939 1.00 95.19 89 ASN A C 1
ATOM 684 O O . ASN A 1 89 ? -8.025 13.930 7.705 1.00 95.19 89 ASN A O 1
ATOM 688 N N . LYS A 1 90 ? -9.063 12.441 9.023 1.00 93.25 90 LYS A N 1
ATOM 689 C CA . LYS A 1 90 ? -7.930 12.226 9.938 1.00 93.25 90 LYS A CA 1
ATOM 690 C C . LYS A 1 90 ? -7.069 11.018 9.560 1.00 93.25 90 LYS A C 1
ATOM 692 O O . LYS A 1 90 ? -5.975 10.891 10.108 1.00 93.25 90 LYS A O 1
ATOM 697 N N . MET A 1 91 ? -7.551 10.156 8.665 1.00 91.31 91 MET A N 1
ATOM 698 C CA . MET A 1 91 ? -6.863 8.949 8.186 1.00 91.31 91 MET A CA 1
ATOM 699 C C . MET A 1 91 ? -5.866 9.263 7.058 1.00 91.31 91 MET A C 1
ATOM 701 O O . MET A 1 91 ? -4.810 8.594 6.965 1.00 91.31 91 MET A O 1
#

Sequence (91 aa):
IWSFLGDGECDEPETLGAIALAGRSDLGNLNWVINCNLQRLDGPVRGNGKIIQELEGVFRGAGWNVIKVVWGSAWDELLHRDVDGVLLNKM

Nearest PDB structures (foldseek):
  2g25-assembly1_B  TM=9.997E-01  e=2.094E-09  Escherichia coli
  2iea-assembly1_B  TM=1.001E+00  e=3.740E-09  Escherichia coli
  3lq4-assembly1_B  TM=1.000E+00  e=3.506E-09  Escherichia coli O157:H7
  3lpl-assembly1_B  TM=1.001E+00  e=8.100E-09  Escherichia coli O157:H7
  4qoy-assembly2_C  TM=1.001E+00  e=1.871E-08  Escherichia coli O157:H7 str. TW14359

Mean predicted aligned error: 2.81 Å

Radius of gyration: 15.37 Å; Cα contacts (8 Å, |Δi|>4): 72; chains: 1; bounding box: 38×30×35 Å

pLDDT: mean 96.84, std 1.56, range [91.12, 98.62]

Foldseek 3Di:
DEDEEELLRCVDCVNLVCLLVCLVVVVVVYYYHYPPPQADPVGGSCPPDDSLVVVVCSNVVSRDDDDDDDDDPVCVVVVVPPPVCPVVVVD

Solvent-accessible surface area (backbone atoms only — not comparable to full-atom values): 5735 Å² total; per-residue (Å²): 90,79,46,80,44,46,54,45,55,56,75,41,66,78,63,57,71,55,49,47,56,43,33,75,64,64,48,84,62,62,45,80,46,67,49,73,82,59,50,38,99,92,42,55,66,42,83,92,57,56,60,71,58,54,50,47,51,54,41,47,75,28,58,44,91,81,84,85,89,86,74,61,77,86,46,51,67,58,60,72,65,38,83,85,40,64,65,67,76,73,110